Protein AF-A0A357I771-F1 (afdb_monomer)

Structure (mmCIF, N/CA/C/O backbone):
data_AF-A0A357I771-F1
#
_entry.id   AF-A0A357I771-F1
#
loop_
_atom_site.group_PDB
_atom_site.id
_atom_site.type_symbol
_atom_site.label_atom_id
_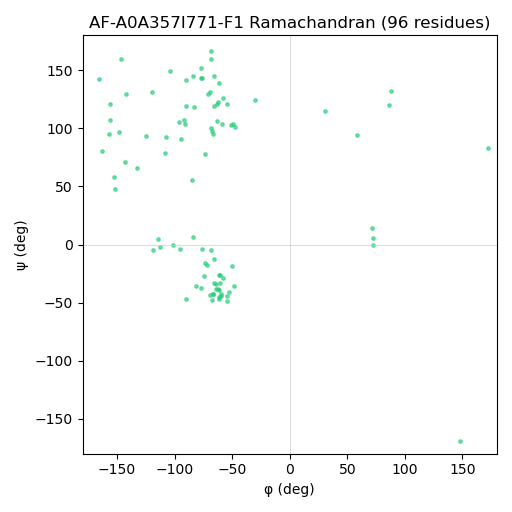atom_site.label_alt_id
_atom_site.label_comp_id
_atom_site.label_asym_id
_atom_site.label_entity_id
_atom_site.label_seq_id
_atom_site.pdbx_PDB_ins_code
_atom_site.Cartn_x
_atom_site.Cartn_y
_atom_site.Cartn_z
_atom_site.occupancy
_atom_site.B_iso_or_equiv
_atom_site.auth_seq_id
_atom_site.auth_comp_id
_atom_site.auth_asym_id
_atom_site.auth_atom_id
_atom_site.pdbx_PDB_model_num
ATOM 1 N N . MET A 1 1 ? 21.691 -15.198 -12.896 1.00 35.03 1 MET A N 1
ATOM 2 C CA . MET A 1 1 ? 20.458 -14.708 -13.545 1.00 35.03 1 MET A CA 1
ATOM 3 C C . MET A 1 1 ? 19.676 -13.942 -12.496 1.00 35.03 1 MET A C 1
ATOM 5 O O . MET A 1 1 ? 19.384 -14.515 -11.459 1.00 35.03 1 MET A O 1
ATOM 9 N N . ILE A 1 2 ? 19.469 -12.642 -12.685 1.00 40.03 2 ILE A N 1
ATOM 10 C CA . ILE A 1 2 ? 18.721 -11.825 -11.726 1.00 40.03 2 ILE A CA 1
ATOM 11 C C . ILE A 1 2 ? 17.292 -11.815 -12.250 1.00 40.03 2 ILE A C 1
ATOM 13 O O . ILE A 1 2 ? 16.953 -11.036 -13.139 1.00 40.03 2 ILE A O 1
ATOM 17 N N . THR A 1 3 ? 16.495 -12.775 -11.796 1.00 46.78 3 THR A N 1
ATOM 18 C CA . THR A 1 3 ? 15.051 -12.746 -12.001 1.00 46.78 3 THR A CA 1
ATOM 19 C C . THR A 1 3 ? 14.577 -11.509 -11.250 1.00 46.78 3 THR A C 1
ATOM 21 O O . THR A 1 3 ? 14.647 -11.487 -10.026 1.00 46.78 3 THR A O 1
ATOM 24 N N . HIS A 1 4 ? 14.210 -10.436 -11.958 1.00 52.00 4 HIS A N 1
ATOM 25 C CA . HIS A 1 4 ? 13.478 -9.346 -11.321 1.00 52.00 4 HIS A CA 1
ATOM 26 C C . HIS A 1 4 ? 12.207 -9.989 -10.774 1.00 52.00 4 HIS A C 1
ATOM 28 O O . HIS A 1 4 ? 11.348 -10.400 -11.549 1.00 52.00 4 HIS A O 1
ATOM 34 N N . GLU A 1 5 ? 12.175 -10.212 -9.464 1.00 54.12 5 GLU A N 1
ATOM 35 C CA . GLU A 1 5 ? 11.098 -10.906 -8.779 1.00 54.12 5 GLU A CA 1
ATOM 36 C C . GLU A 1 5 ? 9.862 -10.014 -8.890 1.00 54.12 5 GLU A C 1
ATOM 38 O O . GLU A 1 5 ? 9.703 -9.025 -8.174 1.00 54.12 5 GLU A O 1
ATOM 43 N N . ILE A 1 6 ? 9.038 -10.292 -9.902 1.00 60.91 6 ILE A N 1
ATOM 44 C CA . ILE A 1 6 ? 7.722 -9.683 -10.055 1.00 60.91 6 ILE A CA 1
ATOM 45 C C . ILE A 1 6 ? 6.849 -10.346 -8.994 1.00 60.91 6 ILE A C 1
ATOM 47 O O . ILE A 1 6 ? 6.104 -11.282 -9.269 1.00 60.91 6 ILE A O 1
ATOM 51 N N . GLU A 1 7 ? 7.018 -9.904 -7.754 1.00 68.12 7 GLU A N 1
ATOM 52 C CA . GLU A 1 7 ? 6.252 -10.383 -6.615 1.00 68.12 7 GLU A CA 1
ATOM 53 C C . GLU A 1 7 ? 4.769 -10.029 -6.831 1.00 68.12 7 GLU A C 1
ATOM 55 O O . GLU A 1 7 ? 4.428 -8.848 -6.992 1.00 68.12 7 GLU A O 1
ATOM 60 N N . PRO A 1 8 ? 3.859 -11.019 -6.868 1.00 84.81 8 PRO A N 1
ATOM 61 C CA . PRO A 1 8 ? 2.438 -10.739 -6.984 1.00 84.81 8 PRO A CA 1
ATOM 62 C C . PRO A 1 8 ? 1.952 -10.024 -5.723 1.00 84.81 8 PRO A C 1
ATOM 64 O O . PRO A 1 8 ? 2.386 -10.315 -4.607 1.00 84.81 8 PRO A O 1
ATOM 67 N N . CYS A 1 9 ? 1.002 -9.103 -5.887 1.00 88.94 9 CYS A N 1
ATOM 68 C CA . CYS A 1 9 ? 0.353 -8.439 -4.765 1.00 88.94 9 CYS A CA 1
ATOM 69 C C . CYS A 1 9 ? -0.231 -9.495 -3.813 1.00 88.94 9 CYS A C 1
ATOM 71 O O . CYS A 1 9 ? -1.115 -10.248 -4.231 1.00 88.94 9 CYS A O 1
ATOM 73 N N . PRO A 1 10 ? 0.176 -9.538 -2.532 1.00 88.75 10 PRO A N 1
ATOM 74 C CA . PRO A 1 10 ? -0.257 -10.581 -1.601 1.00 88.75 10 PRO A CA 1
ATOM 75 C C . PRO A 1 10 ? -1.761 -10.525 -1.297 1.00 88.75 10 PRO A C 1
ATOM 77 O O . PRO A 1 10 ? -2.311 -11.464 -0.732 1.00 88.75 10 PRO A O 1
ATOM 80 N N . ARG A 1 11 ? -2.438 -9.431 -1.670 1.00 90.81 11 ARG A N 1
ATOM 81 C CA . ARG A 1 11 ? -3.881 -9.264 -1.490 1.00 90.81 11 ARG A CA 1
ATOM 82 C C . ARG A 1 11 ? -4.707 -9.751 -2.679 1.00 90.81 11 ARG A C 1
ATOM 84 O O . ARG A 1 11 ? -5.732 -10.390 -2.481 1.00 90.81 11 ARG A O 1
ATOM 91 N N . CYS A 1 12 ? -4.330 -9.377 -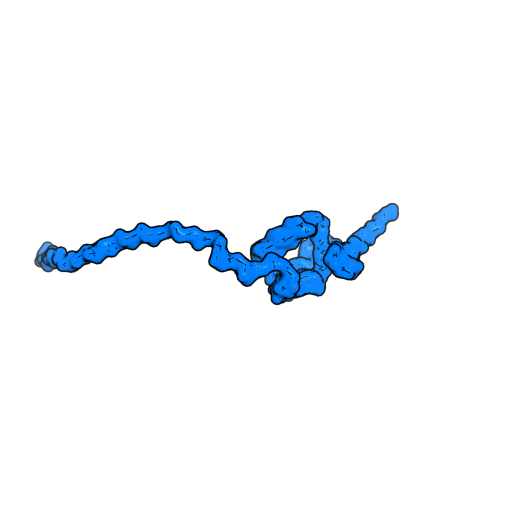3.901 1.00 92.00 12 CYS A N 1
ATOM 92 C CA . CYS A 1 12 ? -5.149 -9.627 -5.096 1.00 92.00 12 CYS A CA 1
ATOM 93 C C . CYS A 1 12 ? -4.476 -10.519 -6.144 1.00 92.00 12 CYS A C 1
ATOM 95 O O . CYS A 1 12 ? -5.094 -10.820 -7.160 1.00 92.00 12 CYS A O 1
ATOM 97 N N . GLY A 1 13 ? -3.214 -10.904 -5.943 1.00 88.19 13 GLY A N 1
ATOM 98 C CA . GLY A 1 13 ? -2.434 -11.710 -6.882 1.00 88.19 13 GLY A CA 1
ATOM 99 C C . GLY A 1 13 ? -1.985 -10.971 -8.146 1.00 88.19 13 GLY A C 1
ATOM 100 O O . GLY A 1 13 ? -1.317 -11.565 -8.986 1.00 88.19 13 GLY A O 1
ATOM 101 N N . GLN A 1 14 ? -2.326 -9.686 -8.306 1.00 87.38 14 GLN A N 1
ATOM 102 C CA . GLN A 1 14 ? -1.903 -8.907 -9.471 1.00 87.38 14 GLN A CA 1
ATOM 103 C C . GLN A 1 14 ? -0.401 -8.639 -9.428 1.00 87.38 14 GLN A C 1
ATOM 105 O O . GLN A 1 14 ? 0.128 -8.167 -8.421 1.00 87.38 14 GLN A O 1
ATOM 110 N N . HIS A 1 15 ? 0.265 -8.909 -10.544 1.00 83.50 15 HIS A N 1
ATOM 111 C CA . HIS A 1 15 ? 1.671 -8.588 -10.736 1.00 83.50 15 HIS A CA 1
ATOM 112 C C . HIS A 1 15 ? 1.835 -7.074 -10.866 1.00 83.50 15 HIS A C 1
ATOM 114 O O . HIS A 1 15 ? 1.140 -6.430 -11.652 1.00 83.50 15 HIS A O 1
ATOM 120 N N . PHE A 1 16 ? 2.754 -6.497 -10.099 1.00 82.69 16 PHE A N 1
ATOM 121 C CA . PHE A 1 16 ? 3.085 -5.082 -10.198 1.00 82.69 16 PHE A CA 1
ATOM 122 C C . PHE A 1 16 ? 4.567 -4.863 -9.909 1.00 82.69 16 PHE A C 1
ATOM 124 O O . PHE A 1 16 ? 5.231 -5.693 -9.293 1.00 82.69 16 PHE A O 1
ATOM 131 N N . GLU A 1 17 ? 5.092 -3.731 -10.362 1.00 75.81 17 GLU A N 1
ATOM 132 C CA . GLU A 1 17 ? 6.496 -3.395 -10.168 1.00 75.81 17 GLU A CA 1
ATOM 133 C C . GLU A 1 17 ? 6.658 -2.602 -8.859 1.00 75.81 17 GLU A C 1
ATOM 135 O O . GLU A 1 17 ? 6.327 -1.416 -8.786 1.00 75.81 17 GLU A O 1
ATOM 140 N N . CYS A 1 18 ? 7.162 -3.247 -7.799 1.00 72.38 18 CYS A N 1
ATOM 141 C CA . CYS A 1 18 ? 7.639 -2.535 -6.608 1.00 72.38 18 CYS A CA 1
ATOM 142 C C . CYS A 1 18 ? 9.130 -2.207 -6.782 1.00 72.38 18 CYS A C 1
ATOM 144 O O . CYS A 1 18 ? 9.953 -3.111 -6.899 1.00 72.38 18 CYS A O 1
ATOM 146 N N . LYS A 1 19 ? 9.502 -0.918 -6.776 1.00 74.12 19 LYS A N 1
ATOM 147 C CA . LYS A 1 19 ? 10.912 -0.474 -6.757 1.00 74.12 19 LYS A CA 1
ATOM 148 C C . LYS A 1 19 ? 11.269 0.118 -5.394 1.00 74.12 19 LYS A C 1
ATOM 150 O O . LYS A 1 19 ? 11.324 1.343 -5.274 1.00 74.12 19 LYS A O 1
ATOM 155 N N . PRO A 1 20 ? 11.541 -0.702 -4.361 1.00 69.12 20 PRO A N 1
ATOM 156 C CA . PRO A 1 20 ? 11.910 -0.189 -3.039 1.00 69.12 20 PRO A CA 1
ATOM 157 C C . PRO A 1 20 ? 13.191 0.662 -3.084 1.00 69.12 20 PRO A C 1
ATOM 159 O O . PRO A 1 20 ? 13.270 1.685 -2.411 1.00 69.12 20 PRO A O 1
ATOM 162 N N . GLY A 1 21 ? 14.143 0.328 -3.968 1.00 72.94 21 GLY A N 1
ATOM 163 C CA . GLY A 1 21 ? 15.351 1.131 -4.218 1.00 72.94 21 GLY A CA 1
ATOM 164 C C . GLY A 1 21 ? 15.100 2.479 -4.911 1.00 72.94 21 GLY A C 1
ATOM 165 O O . GLY A 1 21 ? 16.018 3.271 -5.098 1.00 72.94 21 GLY A O 1
ATOM 166 N N . SER A 1 22 ? 13.865 2.768 -5.318 1.00 77.94 22 SER A N 1
ATOM 167 C CA . SER A 1 22 ? 13.453 4.053 -5.883 1.00 77.94 22 SER A CA 1
ATOM 168 C C . SER A 1 22 ? 12.049 4.385 -5.401 1.00 77.94 22 SER A C 1
ATOM 170 O O . SER A 1 22 ? 11.093 4.382 -6.172 1.00 77.94 22 SER A O 1
ATOM 172 N N . ILE A 1 23 ? 11.936 4.709 -4.108 1.00 78.19 23 ILE A N 1
ATOM 173 C CA . ILE A 1 23 ? 10.664 4.985 -3.423 1.00 78.19 23 ILE A CA 1
ATOM 174 C C . ILE A 1 23 ? 9.762 5.971 -4.185 1.00 78.19 23 ILE A C 1
ATOM 176 O O . ILE A 1 23 ? 8.557 5.768 -4.256 1.00 78.19 23 ILE A O 1
ATOM 180 N N . ARG A 1 24 ? 10.342 6.971 -4.866 1.00 77.06 24 ARG A N 1
ATOM 181 C CA . ARG A 1 24 ? 9.618 7.949 -5.705 1.00 77.06 24 ARG A CA 1
ATOM 182 C C . ARG A 1 24 ? 8.847 7.323 -6.875 1.00 77.06 24 ARG A C 1
ATOM 184 O O . ARG A 1 24 ? 7.886 7.919 -7.344 1.00 77.06 24 ARG A O 1
ATOM 191 N N . MET A 1 25 ? 9.274 6.157 -7.357 1.00 74.62 25 MET A N 1
ATOM 192 C CA . MET A 1 25 ? 8.624 5.396 -8.432 1.00 74.62 25 MET A CA 1
ATOM 193 C C . MET A 1 25 ? 7.679 4.317 -7.893 1.00 74.62 25 MET A C 1
ATOM 195 O O . MET A 1 25 ? 7.007 3.636 -8.664 1.00 74.62 25 MET A O 1
ATOM 199 N N . CYS A 1 26 ? 7.623 4.148 -6.574 1.00 78.62 26 CYS A N 1
ATOM 200 C CA . CYS A 1 26 ? 6.818 3.128 -5.938 1.00 78.62 26 CYS A CA 1
ATOM 201 C C . CYS A 1 26 ? 5.341 3.539 -5.920 1.00 78.62 26 CYS A C 1
ATOM 203 O O . CYS A 1 26 ? 5.007 4.706 -5.700 1.00 78.62 26 CYS A O 1
ATOM 205 N N . HIS A 1 27 ? 4.439 2.574 -6.102 1.00 79.75 27 HIS A N 1
ATOM 206 C CA . HIS A 1 27 ? 2.996 2.833 -6.128 1.00 79.75 27 HIS A CA 1
ATOM 207 C C . HIS A 1 27 ? 2.480 3.500 -4.841 1.00 79.75 27 HIS A C 1
ATOM 209 O O . HIS A 1 27 ? 1.552 4.299 -4.908 1.00 79.75 27 HIS A O 1
ATOM 215 N N . CYS A 1 28 ? 3.129 3.253 -3.697 1.00 80.62 28 CYS A N 1
ATOM 216 C CA . CYS A 1 28 ? 2.807 3.876 -2.411 1.00 80.62 28 CYS A CA 1
ATOM 217 C C . CYS A 1 28 ? 3.188 5.361 -2.293 1.00 80.62 28 CYS A C 1
ATOM 219 O O . CYS A 1 28 ? 2.670 6.041 -1.414 1.00 80.62 28 CYS A O 1
ATOM 221 N N . SER A 1 29 ? 4.074 5.871 -3.157 1.00 79.88 29 SER A N 1
ATOM 222 C CA . SER A 1 29 ? 4.521 7.274 -3.144 1.00 79.88 29 SER A CA 1
ATOM 223 C C . SER A 1 29 ? 3.854 8.134 -4.213 1.00 79.88 29 SER A C 1
ATOM 225 O O . SER A 1 29 ? 4.137 9.331 -4.310 1.00 79.88 29 SER A O 1
ATOM 227 N N . ARG A 1 30 ? 2.966 7.547 -5.024 1.00 81.38 30 ARG A N 1
ATOM 228 C CA . ARG A 1 30 ? 2.179 8.306 -5.996 1.00 81.38 30 ARG A CA 1
ATOM 229 C C . ARG A 1 30 ? 1.298 9.318 -5.263 1.00 81.38 30 ARG A C 1
ATOM 231 O O . ARG A 1 30 ? 0.750 9.026 -4.204 1.00 81.38 30 ARG A O 1
ATOM 238 N N . GLY A 1 31 ? 1.185 10.529 -5.806 1.00 79.00 31 GLY A N 1
ATOM 239 C CA . GLY A 1 31 ? 0.511 11.648 -5.133 1.00 79.00 31 GLY A CA 1
ATOM 240 C C . GLY A 1 31 ? -0.973 11.405 -4.840 1.00 79.00 31 GLY A C 1
ATOM 241 O O . GLY A 1 31 ? -1.508 11.957 -3.882 1.00 79.00 31 GLY A O 1
ATOM 242 N N . ASP A 1 32 ? -1.617 10.549 -5.628 1.00 83.44 32 ASP A N 1
ATOM 243 C CA . ASP A 1 32 ? -2.995 10.098 -5.450 1.00 83.44 32 ASP A CA 1
ATOM 244 C C . ASP A 1 32 ? -3.175 9.107 -4.284 1.00 83.44 32 ASP A C 1
ATOM 246 O O . ASP A 1 32 ? -4.298 8.953 -3.797 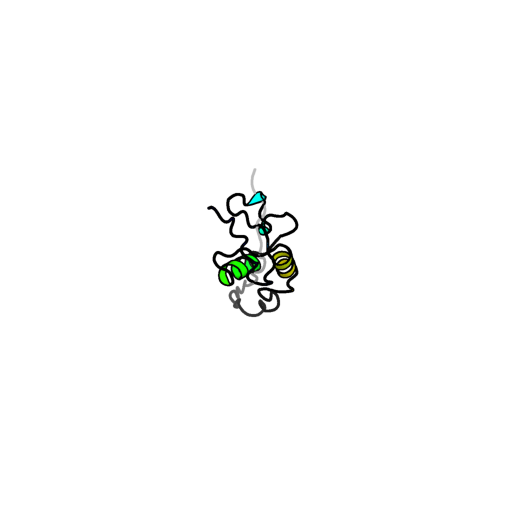1.00 83.44 32 ASP A O 1
ATOM 250 N N . ILE A 1 33 ? -2.099 8.508 -3.763 1.00 87.50 33 ILE A N 1
ATOM 251 C CA . ILE A 1 33 ? -2.114 7.659 -2.568 1.00 87.50 33 ILE A CA 1
ATOM 252 C C . ILE A 1 33 ? -1.721 8.506 -1.345 1.00 87.50 33 ILE A C 1
ATOM 254 O O . ILE A 1 33 ? -0.564 8.877 -1.133 1.00 87.50 33 ILE A O 1
ATOM 258 N N . ARG A 1 34 ? -2.721 8.836 -0.521 1.00 88.38 34 ARG A N 1
ATOM 259 C CA . ARG A 1 34 ? -2.577 9.546 0.759 1.00 88.38 34 ARG A CA 1
ATOM 260 C C . ARG A 1 34 ? -3.222 8.695 1.845 1.00 88.38 34 ARG A C 1
ATOM 262 O O . ARG A 1 34 ? -4.433 8.750 2.013 1.00 88.38 34 ARG A O 1
ATOM 269 N N . LEU A 1 35 ? -2.413 7.868 2.499 1.00 88.38 35 LEU A N 1
ATOM 270 C CA . LEU A 1 35 ? -2.856 6.972 3.566 1.00 88.38 35 LEU A CA 1
ATOM 271 C C . LEU A 1 35 ? -2.752 7.669 4.926 1.00 88.38 35 LEU A C 1
ATOM 273 O O . LEU A 1 35 ? -1.775 8.387 5.166 1.00 88.38 35 LEU A O 1
ATOM 277 N N . THR A 1 36 ? -3.720 7.431 5.809 1.00 91.12 36 THR A N 1
ATOM 278 C CA . THR A 1 36 ? -3.655 7.860 7.216 1.00 91.12 36 THR A CA 1
ATOM 279 C C . THR A 1 36 ? -2.564 7.077 7.965 1.00 91.12 36 THR A C 1
ATOM 281 O O . THR A 1 36 ? -2.132 6.016 7.497 1.00 91.12 36 THR A O 1
ATOM 284 N N . PRO A 1 37 ? -2.058 7.580 9.107 1.00 89.81 37 PRO A N 1
ATOM 285 C CA . PRO A 1 37 ? -1.131 6.819 9.946 1.00 89.81 37 PRO A CA 1
ATOM 286 C C . PRO A 1 37 ? -1.690 5.442 10.337 1.00 89.81 37 PRO A C 1
ATOM 288 O O . PRO A 1 37 ? -0.985 4.455 10.148 1.00 89.81 37 PRO A O 1
ATOM 291 N N . GLU A 1 38 ? -2.963 5.352 10.734 1.00 90.38 38 GLU A N 1
ATOM 292 C CA . GLU A 1 38 ? -3.631 4.078 11.058 1.00 90.38 38 GLU A CA 1
ATOM 293 C C . GLU A 1 38 ? -3.642 3.109 9.871 1.00 90.38 38 GLU A C 1
ATOM 295 O O . GLU A 1 38 ? -3.290 1.939 10.010 1.00 90.38 38 GLU A O 1
ATOM 300 N N . GLN A 1 39 ? -3.963 3.591 8.666 1.00 92.00 39 GLN A N 1
ATOM 301 C CA . GLN A 1 39 ? -3.909 2.769 7.455 1.00 92.00 39 GLN A CA 1
ATOM 302 C C . GLN A 1 39 ? -2.488 2.264 7.164 1.00 92.00 39 GLN A C 1
ATOM 304 O O . GLN A 1 39 ? -2.319 1.124 6.732 1.00 92.00 39 GLN A O 1
ATOM 309 N N . ARG A 1 40 ? -1.456 3.090 7.386 1.00 90.00 40 ARG A N 1
ATOM 310 C CA . ARG A 1 40 ? -0.051 2.701 7.163 1.00 90.00 40 ARG A CA 1
ATOM 311 C C . ARG A 1 40 ? 0.415 1.671 8.184 1.00 90.00 40 ARG A C 1
ATOM 313 O O . ARG A 1 40 ? 1.064 0.706 7.788 1.00 90.00 40 ARG A O 1
ATOM 320 N N . GLU A 1 41 ? 0.073 1.854 9.454 1.00 91.56 41 GLU A N 1
ATOM 321 C CA . GLU A 1 41 ? 0.362 0.880 10.509 1.00 91.56 41 GLU A CA 1
ATOM 322 C C . GLU A 1 41 ? -0.340 -0.447 10.234 1.00 91.56 41 GLU A C 1
ATOM 324 O O . GLU A 1 41 ? 0.294 -1.499 10.271 1.00 91.56 41 GLU A O 1
ATOM 329 N N . TRP A 1 42 ? -1.617 -0.407 9.850 1.00 92.69 42 TRP A N 1
ATOM 330 C CA . TRP A 1 42 ? -2.362 -1.607 9.488 1.00 92.69 42 TRP A CA 1
ATOM 331 C C . TRP A 1 42 ? -1.725 -2.362 8.314 1.00 92.69 42 TRP A C 1
ATOM 333 O O . TRP A 1 42 ? -1.592 -3.586 8.373 1.00 92.69 42 TRP A O 1
ATOM 343 N N . ILE A 1 43 ? -1.271 -1.654 7.271 1.00 91.44 43 ILE A N 1
ATOM 344 C CA . ILE A 1 43 ? -0.529 -2.272 6.160 1.00 91.44 43 ILE A CA 1
ATOM 345 C C . ILE A 1 43 ? 0.768 -2.914 6.666 1.00 91.44 43 ILE A C 1
ATOM 347 O O . ILE A 1 43 ? 1.037 -4.058 6.312 1.00 91.44 43 ILE A O 1
ATOM 351 N N . ALA A 1 44 ? 1.549 -2.210 7.491 1.00 90.44 44 ALA A N 1
ATOM 352 C CA . ALA A 1 44 ? 2.828 -2.703 8.007 1.00 90.44 44 ALA A CA 1
ATOM 353 C C . ALA A 1 44 ? 2.674 -3.948 8.898 1.00 90.44 44 ALA A C 1
ATOM 355 O O . ALA A 1 44 ? 3.530 -4.827 8.872 1.00 90.44 44 ALA A O 1
ATOM 356 N N . LEU A 1 45 ? 1.576 -4.041 9.652 1.00 91.81 45 LEU A N 1
ATOM 357 C CA . LEU A 1 45 ? 1.248 -5.199 10.487 1.00 91.81 45 LEU A CA 1
ATOM 358 C C . LEU A 1 45 ? 0.714 -6.382 9.671 1.00 91.81 45 LEU A C 1
ATOM 360 O O . LEU A 1 45 ? 1.006 -7.531 9.990 1.00 91.81 45 LEU A O 1
ATOM 364 N N . THR A 1 46 ? -0.074 -6.111 8.629 1.00 92.12 46 THR A N 1
ATOM 365 C CA . THR A 1 46 ? -0.722 -7.159 7.822 1.00 92.12 46 THR A CA 1
ATOM 366 C C . THR A 1 46 ? 0.231 -7.749 6.779 1.00 92.12 46 THR A C 1
ATOM 368 O O . THR A 1 46 ? 0.184 -8.945 6.498 1.00 92.12 46 THR A O 1
ATOM 371 N N . TRP A 1 47 ? 1.112 -6.921 6.212 1.00 91.25 47 TRP A N 1
ATOM 372 C CA . TRP A 1 47 ? 2.089 -7.302 5.192 1.00 91.25 47 TRP A CA 1
ATOM 373 C C . TRP A 1 47 ? 3.481 -6.749 5.531 1.00 91.25 47 TRP A C 1
ATOM 375 O O . TRP A 1 47 ? 3.999 -5.902 4.793 1.00 91.25 47 TRP A O 1
ATOM 385 N N . PRO A 1 48 ? 4.103 -7.213 6.632 1.00 81.50 48 PRO A N 1
ATOM 386 C CA . PRO A 1 48 ? 5.487 -6.874 6.926 1.00 81.50 48 PRO A CA 1
ATOM 387 C C . PRO A 1 48 ? 6.336 -7.342 5.739 1.00 81.50 48 PRO A C 1
ATOM 389 O O . PRO A 1 48 ? 6.210 -8.475 5.278 1.00 81.50 48 PRO A O 1
ATOM 392 N N . ASP A 1 49 ? 7.116 -6.428 5.170 1.00 83.12 49 ASP A N 1
ATOM 393 C CA . ASP A 1 49 ? 8.042 -6.683 4.057 1.00 83.12 49 ASP A CA 1
ATOM 394 C C . ASP A 1 49 ? 7.425 -6.923 2.666 1.00 83.12 49 ASP A C 1
ATOM 396 O O . ASP A 1 49 ? 8.160 -7.182 1.711 1.00 83.12 49 ASP A O 1
ATOM 400 N N . ARG A 1 50 ? 6.102 -6.787 2.485 1.00 85.56 50 ARG A N 1
ATOM 401 C CA . ARG A 1 50 ? 5.464 -6.950 1.162 1.00 85.56 50 ARG A CA 1
ATOM 402 C C . ARG A 1 50 ? 4.747 -5.681 0.714 1.00 85.56 50 ARG A C 1
ATOM 404 O O . ARG A 1 50 ? 3.955 -5.084 1.437 1.00 85.56 50 ARG A O 1
ATOM 411 N N . CYS A 1 51 ? 5.005 -5.275 -0.527 1.00 87.19 51 CYS A N 1
ATOM 412 C CA . CYS A 1 51 ? 4.329 -4.142 -1.150 1.00 87.19 51 CYS A CA 1
ATOM 413 C C . CYS A 1 51 ? 2.906 -4.535 -1.607 1.00 87.19 51 CYS A C 1
ATOM 415 O O . CYS A 1 51 ? 2.664 -5.669 -2.021 1.00 87.19 51 CYS A O 1
ATOM 417 N N . LEU A 1 52 ? 1.985 -3.568 -1.644 1.00 89.50 52 LEU A N 1
ATOM 418 C CA . LEU A 1 52 ? 0.673 -3.711 -2.286 1.00 89.50 52 LEU A CA 1
ATOM 419 C C . LEU A 1 52 ? 0.636 -2.982 -3.633 1.00 89.50 52 LEU A C 1
ATOM 421 O O . LEU A 1 52 ? 1.278 -1.942 -3.805 1.00 89.50 52 LEU A O 1
ATOM 425 N N . CYS A 1 53 ? -0.160 -3.499 -4.571 1.00 91.19 53 CYS A N 1
ATOM 426 C CA . CYS A 1 53 ? -0.396 -2.825 -5.845 1.00 91.19 53 CYS A CA 1
ATOM 427 C C . CYS A 1 53 ? -1.210 -1.530 -5.668 1.00 91.19 53 CYS A C 1
ATOM 429 O O . CYS A 1 53 ? -1.836 -1.290 -4.631 1.00 91.19 53 CYS A O 1
ATOM 431 N N . HIS A 1 54 ? -1.232 -0.709 -6.721 1.00 90.62 54 HIS A N 1
ATOM 432 C CA . HIS A 1 54 ? -1.928 0.581 -6.742 1.00 90.62 54 HIS A CA 1
ATOM 433 C C . HIS A 1 54 ? -3.411 0.482 -6.369 1.00 90.62 54 HIS A C 1
ATOM 435 O O . HIS A 1 54 ? -3.847 1.193 -5.469 1.00 90.62 54 HIS A O 1
ATOM 441 N N . ASP A 1 55 ? -4.155 -0.446 -6.973 1.00 92.19 55 ASP A N 1
ATOM 442 C CA . ASP A 1 55 ? -5.585 -0.627 -6.700 1.00 92.19 55 ASP A CA 1
ATOM 443 C C . ASP A 1 55 ? -5.863 -1.022 -5.248 1.00 92.19 55 ASP A C 1
ATOM 445 O O . ASP A 1 55 ? -6.817 -0.549 -4.631 1.00 92.19 55 ASP A O 1
ATOM 449 N N . CYS A 1 56 ? -5.007 -1.866 -4.666 1.00 93.12 56 CYS A N 1
ATOM 450 C CA . CYS A 1 56 ? -5.149 -2.269 -3.270 1.00 93.12 56 CYS A CA 1
ATOM 451 C C . CYS A 1 56 ? -4.906 -1.088 -2.328 1.00 93.12 56 CYS A C 1
ATOM 453 O O . CYS A 1 56 ? -5.678 -0.898 -1.390 1.00 93.12 56 CYS A O 1
ATOM 455 N N . LEU A 1 57 ? -3.882 -0.275 -2.599 1.00 91.88 57 LEU A N 1
ATOM 456 C CA . LEU A 1 57 ? -3.604 0.944 -1.839 1.00 91.88 57 LEU A CA 1
ATOM 457 C C . LEU A 1 57 ? -4.733 1.973 -1.980 1.00 91.88 57 LEU A C 1
ATOM 459 O O . LEU A 1 57 ? -5.100 2.618 -1.000 1.00 91.88 57 LEU A O 1
ATOM 463 N N . LEU A 1 58 ? -5.315 2.103 -3.174 1.00 92.69 58 LEU A N 1
ATOM 464 C CA . LEU A 1 58 ? -6.438 2.999 -3.423 1.00 92.69 58 LEU A CA 1
ATOM 465 C C . LEU A 1 58 ? -7.696 2.550 -2.670 1.00 92.69 58 LEU A C 1
ATOM 467 O O . LEU A 1 58 ? -8.365 3.374 -2.052 1.00 92.69 58 LEU A O 1
ATOM 471 N N . ALA A 1 59 ? -7.984 1.250 -2.662 1.00 92.81 59 ALA A N 1
ATOM 472 C CA . ALA A 1 59 ? -9.114 0.707 -1.920 1.00 92.81 59 ALA A CA 1
ATOM 473 C C . ALA A 1 59 ? -8.944 0.875 -0.398 1.00 92.81 59 ALA A C 1
ATOM 475 O O . ALA A 1 59 ? -9.927 1.118 0.300 1.00 92.81 59 ALA A O 1
ATOM 476 N N . ILE A 1 60 ? -7.704 0.805 0.106 1.00 92.44 60 ILE A N 1
ATOM 477 C CA . ILE A 1 60 ? -7.399 1.101 1.514 1.00 92.44 60 ILE A CA 1
ATOM 478 C C . ILE A 1 60 ? -7.610 2.576 1.820 1.00 92.44 60 ILE A C 1
ATOM 480 O O . ILE A 1 60 ? -8.321 2.907 2.764 1.00 92.44 60 ILE A O 1
ATOM 484 N N . LYS A 1 61 ? -7.080 3.465 0.976 1.00 91.50 61 LYS A N 1
ATOM 485 C CA . LYS A 1 61 ? -7.317 4.909 1.079 1.00 91.50 61 LYS A CA 1
ATOM 486 C C . LYS A 1 61 ? -8.816 5.239 1.127 1.00 91.50 61 LYS A C 1
ATOM 488 O O . LYS A 1 61 ? -9.216 6.120 1.877 1.00 91.50 61 LYS A O 1
ATOM 493 N N . GLN A 1 62 ? -9.632 4.554 0.324 1.00 91.06 62 GLN A N 1
ATOM 494 C CA . GLN A 1 62 ? -11.087 4.744 0.265 1.00 91.06 62 GLN A CA 1
ATOM 495 C C . GLN A 1 62 ? -11.846 4.115 1.448 1.00 91.06 62 GLN A C 1
ATOM 497 O O . GLN A 1 62 ? -13.063 4.256 1.520 1.00 91.06 62 GLN A O 1
ATOM 502 N N . GLY A 1 63 ? -11.163 3.410 2.356 1.00 89.44 63 GLY A N 1
ATOM 503 C CA . GLY A 1 63 ? -11.791 2.734 3.493 1.00 89.44 63 GLY A CA 1
ATOM 504 C C . GLY A 1 63 ? -12.614 1.501 3.110 1.00 89.44 63 GLY A C 1
ATOM 505 O O . GLY A 1 63 ? -13.381 1.003 3.926 1.00 89.44 63 GLY A O 1
ATOM 506 N N . LEU A 1 64 ? -12.463 0.988 1.884 1.00 88.88 64 LEU A N 1
ATOM 507 C CA . LEU A 1 64 ? -13.155 -0.224 1.431 1.00 88.88 64 LEU A CA 1
ATOM 508 C C . LEU A 1 64 ? -12.546 -1.491 2.050 1.00 88.88 64 LEU A C 1
ATOM 510 O O . LEU A 1 64 ? -13.215 -2.512 2.173 1.00 88.88 64 LEU A O 1
ATOM 514 N N . ILE A 1 65 ? -11.256 -1.434 2.390 1.00 86.44 65 ILE A N 1
ATOM 515 C CA . ILE A 1 65 ? -10.491 -2.490 3.054 1.00 86.44 65 ILE A CA 1
ATOM 516 C C . ILE A 1 65 ? -9.535 -1.805 4.035 1.00 86.44 65 ILE A C 1
ATOM 518 O O . ILE A 1 65 ? -8.801 -0.923 3.612 1.00 86.44 65 ILE A O 1
ATOM 522 N N . GLY A 1 66 ? -9.467 -2.206 5.302 1.00 79.75 66 GLY A N 1
ATOM 523 C CA . GLY A 1 66 ? -8.484 -1.633 6.229 1.00 79.75 66 GLY A CA 1
ATOM 524 C C . GLY A 1 66 ? -8.966 -1.563 7.671 1.00 79.75 66 GLY A C 1
ATOM 525 O O . GLY A 1 66 ? -10.005 -2.154 7.984 1.00 79.75 66 GLY A O 1
ATOM 526 N N . PRO A 1 67 ? -8.226 -0.853 8.545 1.00 73.00 67 PRO A N 1
ATOM 527 C CA . PRO A 1 67 ? -8.670 -0.626 9.908 1.00 73.00 67 PRO A CA 1
ATOM 528 C C . PRO A 1 67 ? -9.974 0.168 9.825 1.00 73.00 67 PRO A C 1
ATOM 530 O O . PRO A 1 67 ? -10.058 1.198 9.156 1.00 73.00 67 PRO A O 1
ATOM 533 N N . SER A 1 68 ? -11.039 -0.372 10.408 1.00 65.81 68 SER A N 1
ATOM 534 C CA . SER A 1 68 ? -12.342 0.270 10.398 1.00 65.81 68 SER A CA 1
ATOM 535 C C . SER A 1 68 ? -12.277 1.542 11.245 1.00 65.81 68 SER A C 1
AT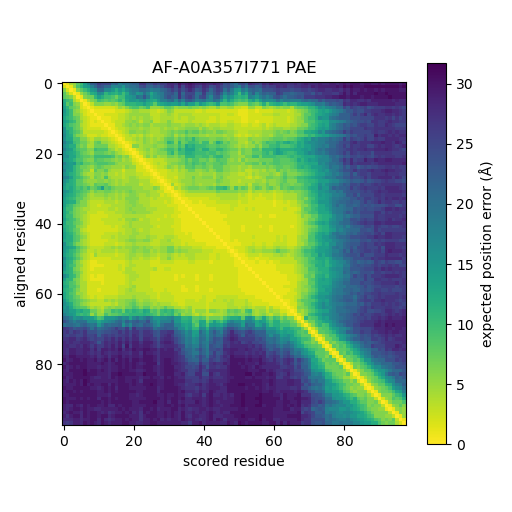OM 537 O O . SER A 1 68 ? -12.464 1.493 12.457 1.00 65.81 68 SER A O 1
ATOM 539 N N . GLU A 1 69 ? -12.091 2.695 10.593 1.00 52.62 69 GLU A N 1
ATOM 540 C CA . GLU A 1 69 ? -12.208 4.044 11.191 1.00 52.62 69 GLU A CA 1
ATOM 541 C C . GLU A 1 69 ? -13.533 4.226 11.968 1.00 52.62 69 GLU A C 1
ATOM 543 O O . GLU A 1 69 ? -13.669 5.089 12.826 1.00 52.62 69 GLU A O 1
ATOM 548 N N . HIS A 1 70 ? -14.522 3.368 11.700 1.00 50.91 70 HIS A N 1
ATOM 549 C CA . HIS A 1 70 ? -15.832 3.344 12.347 1.00 50.91 70 HIS A CA 1
ATOM 550 C C . HIS A 1 70 ? -15.872 2.574 13.682 1.00 50.91 70 HIS A C 1
ATOM 552 O O . HIS A 1 70 ? -16.949 2.394 14.246 1.00 50.91 70 HIS A O 1
ATOM 558 N N . SER A 1 71 ? -14.733 2.108 14.205 1.00 52.47 71 SER A N 1
ATOM 559 C CA . SER A 1 71 ? -14.649 1.433 15.513 1.00 52.47 71 SER A CA 1
ATOM 560 C C . SER A 1 71 ? -13.872 2.227 16.569 1.00 52.47 71 SER A C 1
ATOM 562 O O . SER A 1 71 ? -13.843 1.823 17.732 1.00 52.47 71 SER A O 1
ATOM 564 N N . VAL A 1 72 ? -13.312 3.393 16.224 1.00 51.34 72 VAL A N 1
ATOM 565 C CA . VAL A 1 72 ? -12.636 4.291 17.178 1.00 51.34 72 VAL A CA 1
ATOM 566 C C . VAL A 1 72 ? -13.663 5.203 17.866 1.00 51.34 72 VAL A C 1
ATOM 568 O O . VAL A 1 72 ? -13.590 6.423 17.823 1.00 51.34 72 VAL A O 1
ATOM 571 N N . ALA A 1 73 ? -14.673 4.601 18.495 1.00 48.78 73 ALA A N 1
ATOM 572 C CA . ALA A 1 73 ? -15.614 5.305 19.369 1.00 48.78 73 ALA A CA 1
ATOM 573 C C . ALA A 1 73 ? -15.506 4.859 20.836 1.00 48.78 73 ALA A C 1
ATOM 575 O O . ALA A 1 73 ? -16.318 5.273 21.662 1.00 48.78 73 ALA A O 1
ATOM 576 N N . THR A 1 74 ? -14.556 3.991 21.215 1.00 48.47 74 THR A N 1
ATOM 577 C CA . THR A 1 74 ? -14.549 3.453 22.594 1.00 48.47 74 THR A CA 1
ATOM 578 C C . THR A 1 74 ? -13.168 3.068 23.126 1.00 48.47 74 THR A C 1
ATOM 580 O O . THR A 1 74 ? -13.001 2.001 23.705 1.00 48.47 74 THR A O 1
ATOM 583 N N . ALA A 1 75 ? -12.162 3.932 22.984 1.00 54.75 75 ALA A N 1
ATOM 584 C CA . ALA A 1 75 ? -10.927 3.771 23.759 1.00 54.75 75 ALA A CA 1
ATOM 585 C C . ALA A 1 75 ? -10.195 5.097 24.015 1.00 54.75 75 ALA A C 1
ATOM 587 O O . ALA A 1 75 ? -9.040 5.242 23.648 1.00 54.75 75 ALA A O 1
ATOM 588 N N . GLN A 1 76 ? -10.869 6.059 24.653 1.00 52.53 76 GLN A N 1
ATOM 589 C CA . GLN A 1 76 ? -10.251 7.140 25.443 1.00 52.53 76 GLN A CA 1
ATOM 590 C C . GLN A 1 76 ? -11.359 7.744 26.329 1.00 52.53 76 GLN A C 1
ATOM 592 O O . GLN A 1 76 ? -12.150 8.573 25.900 1.00 52.53 76 GLN A O 1
ATOM 597 N N . MET A 1 77 ? -11.687 7.104 27.452 1.00 51.25 77 MET A N 1
ATOM 598 C CA . MET A 1 77 ? -11.077 7.354 28.767 1.00 51.25 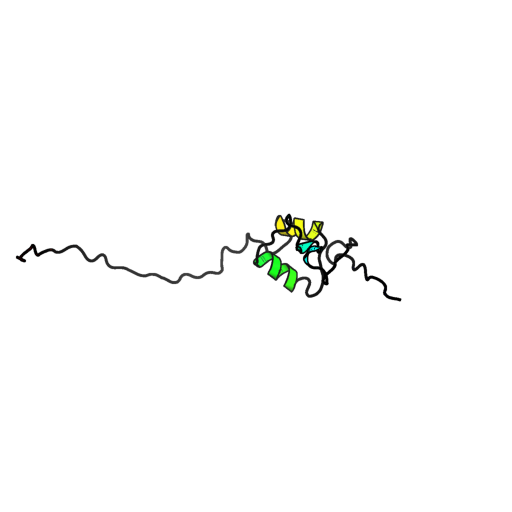77 MET A CA 1
ATOM 599 C C . MET A 1 77 ? -11.228 8.811 29.220 1.00 51.25 77 MET A C 1
ATOM 601 O O . MET A 1 77 ? -10.437 9.701 28.932 1.00 51.25 77 MET A O 1
ATOM 605 N N . THR A 1 78 ? -12.295 8.984 29.987 1.00 54.53 78 THR A N 1
ATOM 606 C CA . THR A 1 78 ? -12.614 10.051 30.925 1.00 54.53 78 THR A CA 1
ATOM 607 C C . THR A 1 78 ? -11.453 10.383 31.872 1.00 54.53 78 THR A C 1
ATOM 609 O O . THR A 1 78 ? -11.300 9.721 32.894 1.00 54.53 78 THR A O 1
ATOM 612 N N . THR A 1 79 ? -10.700 11.453 31.623 1.00 62.28 79 THR A N 1
ATOM 613 C CA . THR A 1 79 ? -9.966 12.160 32.691 1.00 62.28 79 THR A CA 1
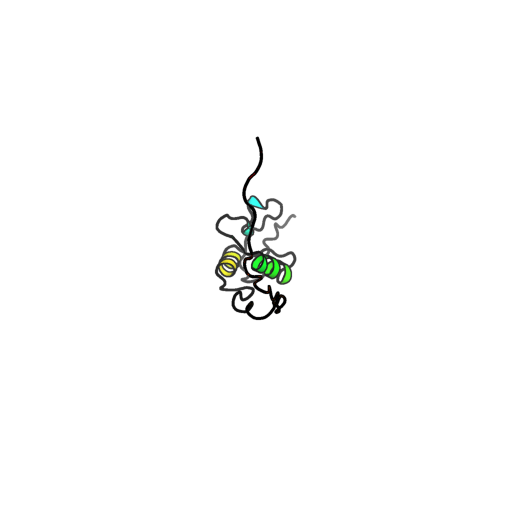ATOM 614 C C . THR A 1 79 ? -9.851 13.651 32.381 1.00 62.28 79 THR A C 1
ATOM 616 O O . THR A 1 79 ? -8.971 14.063 31.632 1.00 62.28 79 THR A O 1
ATOM 619 N N . SER A 1 80 ? -10.756 14.452 32.950 1.00 56.16 80 SER A N 1
ATOM 620 C CA . SER A 1 80 ? -10.430 15.695 33.673 1.00 56.16 80 SER A CA 1
ATOM 621 C C . SER A 1 80 ? -11.714 16.446 34.006 1.00 56.16 80 SER A C 1
ATOM 623 O O . SER A 1 80 ? -12.147 17.367 33.319 1.00 56.16 80 SER A O 1
ATOM 625 N N . ASN A 1 81 ? -12.327 16.027 35.111 1.00 66.44 81 ASN A N 1
ATOM 626 C CA . ASN A 1 81 ? -13.107 16.932 35.936 1.00 66.44 81 ASN A CA 1
ATOM 627 C C . ASN A 1 81 ? -12.112 17.912 36.573 1.00 66.44 81 ASN A C 1
ATOM 629 O O . ASN A 1 81 ? -11.451 17.566 37.548 1.00 66.44 81 ASN A O 1
ATOM 633 N N . THR A 1 82 ? -11.998 19.113 36.014 1.00 63.94 82 THR A N 1
ATOM 634 C CA . THR A 1 82 ? -11.509 20.264 36.773 1.00 63.94 82 THR A CA 1
ATOM 635 C C . THR A 1 82 ? -12.709 21.153 37.033 1.00 63.94 82 THR A C 1
ATOM 637 O O . THR A 1 82 ? -13.074 21.996 36.217 1.00 63.94 82 THR A O 1
ATOM 640 N N . ASN A 1 83 ? -13.341 20.931 38.185 1.00 61.59 83 ASN A N 1
ATOM 641 C CA . ASN A 1 83 ? -14.111 21.957 38.873 1.00 61.59 83 ASN A CA 1
ATOM 642 C C . ASN A 1 83 ? -13.227 23.208 39.003 1.00 61.59 83 ASN A C 1
ATOM 644 O O . ASN A 1 83 ? -12.330 23.251 39.842 1.00 61.59 83 ASN A O 1
ATOM 648 N N . HIS A 1 84 ? -13.465 24.218 38.170 1.00 57.69 84 HIS A N 1
ATOM 649 C CA . HIS A 1 84 ? -12.997 25.566 38.452 1.00 57.69 84 HIS A CA 1
ATOM 650 C C . HIS A 1 84 ? -14.123 26.280 39.208 1.00 57.69 84 HIS A C 1
ATOM 652 O O . HIS A 1 84 ? -15.151 26.580 38.595 1.00 57.69 84 HIS A O 1
ATOM 658 N N . PRO A 1 85 ? -14.001 26.525 40.524 1.00 56.47 85 PRO A N 1
ATOM 659 C CA . PRO A 1 85 ? -14.951 27.379 41.210 1.00 56.47 85 PRO A CA 1
ATOM 660 C C . PRO A 1 85 ? -14.801 28.800 40.667 1.00 56.47 85 PRO A C 1
ATOM 662 O O . PRO A 1 85 ? -13.744 29.419 40.769 1.00 56.47 85 PRO A O 1
ATOM 665 N N . THR A 1 86 ? -15.882 29.305 40.083 1.00 61.59 86 THR A N 1
ATOM 666 C CA . THR A 1 86 ? -16.101 30.719 39.792 1.00 61.59 86 THR A CA 1
ATOM 667 C C . THR A 1 86 ? -15.810 31.539 41.050 1.00 61.59 86 THR A C 1
ATOM 669 O O . THR A 1 86 ? -16.616 31.555 41.978 1.00 61.59 86 THR A O 1
ATOM 672 N N . ALA A 1 87 ? -14.661 32.212 41.103 1.00 55.97 87 ALA A N 1
ATOM 673 C CA . ALA A 1 87 ? -14.403 33.236 42.106 1.00 55.97 87 ALA A CA 1
ATOM 674 C C . ALA A 1 87 ? -15.028 34.559 41.619 1.00 55.97 87 ALA A C 1
ATOM 676 O O . ALA A 1 87 ? -14.649 35.050 40.552 1.00 55.97 87 ALA A O 1
ATOM 677 N N . PRO A 1 88 ? -16.006 35.134 42.342 1.00 58.34 88 PRO A N 1
ATOM 678 C CA . PRO A 1 88 ? -16.633 36.388 41.954 1.00 58.34 88 PRO A CA 1
ATOM 679 C C . PRO A 1 88 ? -15.742 37.605 42.249 1.00 58.34 88 PRO A C 1
ATOM 681 O O . PRO A 1 88 ? -15.053 37.682 43.264 1.00 58.34 88 PRO A O 1
ATOM 684 N N . LEU A 1 89 ? -15.827 38.568 41.330 1.00 60.53 89 LEU A N 1
ATOM 685 C CA . LEU A 1 89 ? -15.429 39.978 41.411 1.00 60.53 89 LEU A CA 1
ATOM 686 C C . LEU A 1 89 ? -15.524 40.596 42.819 1.00 60.53 89 LEU A C 1
ATOM 688 O O . LEU A 1 89 ? -16.632 40.673 43.339 1.00 60.53 89 LEU A O 1
ATOM 692 N N . ARG A 1 90 ? -14.420 41.161 43.340 1.00 56.59 90 ARG A N 1
ATOM 693 C CA . ARG A 1 90 ? -14.366 42.301 44.295 1.00 56.59 90 ARG A CA 1
ATOM 694 C C . ARG A 1 90 ? -12.978 42.968 44.168 1.00 56.59 90 ARG A C 1
ATOM 696 O O . ARG A 1 90 ? -11.982 42.362 44.526 1.00 56.59 90 ARG A O 1
ATOM 703 N N . GLU A 1 91 ? -12.808 44.024 43.371 1.00 52.66 91 GLU A N 1
ATOM 704 C CA . GLU A 1 91 ? -12.988 45.459 43.672 1.00 52.66 91 GLU A CA 1
ATOM 705 C C . GLU A 1 91 ? -11.733 46.166 44.257 1.00 52.66 91 GLU A C 1
ATOM 707 O O . GLU A 1 91 ? -11.177 45.727 45.257 1.00 52.66 91 GLU A O 1
ATOM 712 N N . ARG A 1 92 ? -11.410 47.341 43.669 1.00 57.28 92 ARG A N 1
ATOM 713 C CA . ARG A 1 92 ? -10.670 48.509 44.229 1.00 57.28 92 ARG A CA 1
ATOM 714 C C . ARG A 1 92 ? -9.131 48.437 44.116 1.00 57.28 92 ARG A C 1
ATOM 716 O O . ARG A 1 92 ? -8.492 47.548 44.651 1.00 57.28 92 ARG A O 1
ATOM 723 N N . THR A 1 93 ? -8.454 49.373 43.438 1.00 59.81 93 THR A N 1
ATOM 724 C CA . THR A 1 93 ? -8.291 50.784 43.863 1.00 59.81 93 THR A CA 1
ATOM 725 C C . THR A 1 93 ? -7.779 51.667 42.698 1.00 59.81 93 THR A C 1
ATOM 727 O O . TH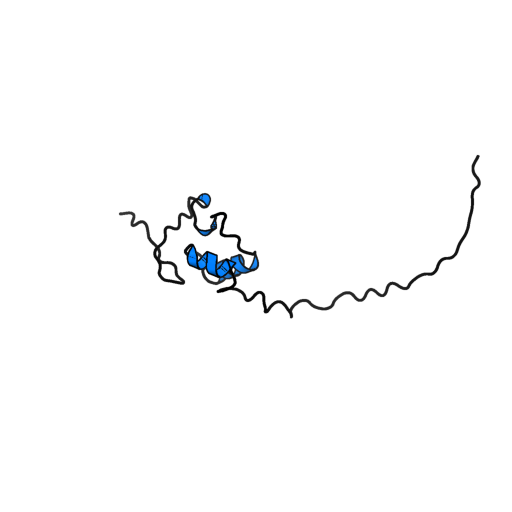R A 1 93 ? -6.946 51.194 41.926 1.00 59.81 93 THR A O 1
ATOM 730 N N . PRO A 1 94 ? -8.233 52.930 42.557 1.00 63.06 94 PRO A N 1
ATOM 731 C CA . PRO A 1 94 ? 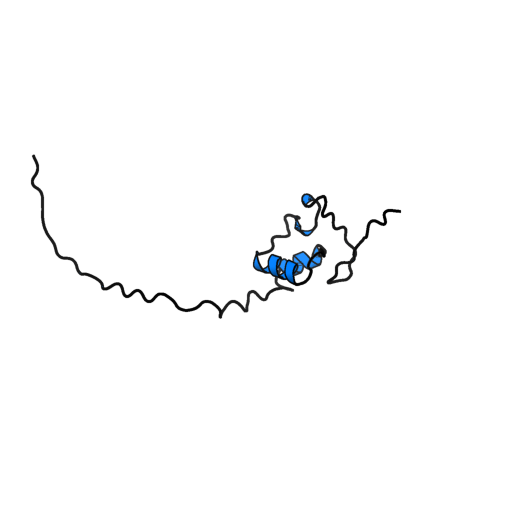-7.733 53.882 41.560 1.00 63.06 94 PRO A CA 1
ATOM 732 C C . PRO A 1 94 ? -6.454 54.633 41.990 1.00 63.06 94 PRO A C 1
ATOM 734 O O . PRO A 1 94 ? -6.284 54.981 43.153 1.00 63.06 94 PRO A O 1
ATOM 737 N N . THR A 1 95 ? -5.605 54.883 40.991 1.00 57.31 95 THR A N 1
ATOM 738 C CA . THR A 1 95 ? -4.740 56.051 40.724 1.00 57.31 95 THR A CA 1
ATOM 739 C C . THR A 1 95 ? -4.174 56.875 41.895 1.00 57.31 95 THR A C 1
ATOM 741 O O . THR A 1 95 ? -4.893 57.659 42.506 1.00 57.31 95 THR A O 1
ATOM 744 N N . LEU A 1 96 ? -2.841 56.864 42.050 1.00 60.25 96 LEU A N 1
ATOM 745 C CA . LEU A 1 96 ? -2.062 58.062 42.401 1.00 60.25 96 LEU A CA 1
ATOM 746 C C . LEU A 1 96 ? -0.602 57.906 41.930 1.00 60.25 96 LEU A C 1
ATOM 748 O O . LEU A 1 96 ? 0.157 57.138 42.514 1.00 60.25 96 LEU A O 1
ATOM 752 N N . SER A 1 97 ? -0.204 58.619 40.874 1.00 59.56 97 SER A N 1
ATOM 753 C CA . SER A 1 97 ? 1.211 58.832 40.545 1.00 59.56 97 SER A CA 1
ATOM 754 C C . SER A 1 97 ? 1.363 60.103 39.711 1.00 59.56 97 SER A C 1
ATOM 756 O O . SER A 1 97 ? 0.815 60.158 38.612 1.00 59.56 97 SER A O 1
ATOM 758 N N . GLY A 1 98 ? 2.148 61.056 40.226 1.00 58.47 98 GLY A N 1
ATOM 759 C CA . GLY A 1 98 ? 2.742 62.173 39.478 1.00 58.47 98 GLY A CA 1
ATOM 760 C C . GLY A 1 98 ? 2.032 63.503 39.616 1.00 58.47 98 GLY A C 1
ATOM 761 O O . GLY A 1 98 ? 1.189 63.781 38.741 1.00 58.47 98 GLY A O 1
#

Radius of gyration: 27.0 Å; Cα contacts (8 Å, |Δi|>4): 74; chains: 1; bounding box: 37×77×58 Å

Solvent-accessible surface area (backbone atoms only — not comparable to full-atom values): 6797 Å² total; per-re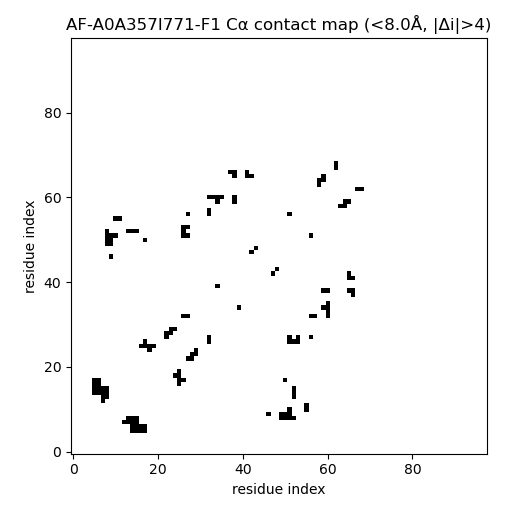sidue (Å²): 134,85,74,81,76,66,56,47,14,86,85,78,62,50,72,44,79,79,38,80,96,41,51,82,73,15,56,75,55,36,85,90,49,71,68,53,71,67,50,49,51,48,46,49,73,73,36,67,97,53,71,66,40,54,69,59,51,48,37,35,59,70,66,77,45,72,74,62,79,88,64,80,82,79,85,80,82,93,81,79,90,72,86,73,80,83,78,79,93,82,84,88,86,85,88,88,85,135

Foldseek 3Di:
DPPQPQDAFPPPRHGDDADPVCVCPGLCNPPLQDADPQQVVFCCVVDPPGDHDNVVSNCSRVVVDGDNPVPPPDPDDDDDDDPDPDDDDDDDDDDDDD

Secondary structure (DSSP, 8-state):
------PBPTTT--B----GGGGGGSGGGSTT----HHHHHHHHHHSTT-PPPHHHHHHHHTTSSSS-GGGTTS------------------------

pLDDT: mean 74.2, std 15.93, range [35.03, 93.12]

Sequence (98 aa):
MITHEIEPCPRCGQHFECKPGSIRMCHCSRGDIRLTPEQREWIALTWPDRCLCHDCLLAIKQGLIGPSEHSVATAQMTTSNTNHPTAPLRERTPTLSG

Mean predicted aligned error: 14.42 Å